Protein AF-A0ABD0YMS0-F1 (afdb_monomer_lite)

Structure (mmCIF, N/CA/C/O backbone):
data_AF-A0ABD0YMS0-F1
#
_entry.id   AF-A0ABD0YMS0-F1
#
loop_
_atom_site.group_PDB
_atom_site.id
_atom_site.type_symbol
_atom_site.label_atom_id
_atom_site.label_alt_id
_atom_site.label_comp_id
_atom_site.label_asym_id
_atom_site.label_entity_id
_atom_site.label_seq_id
_atom_site.pdbx_PDB_ins_code
_atom_site.Cartn_x
_atom_site.Cartn_y
_atom_site.Cartn_z
_atom_site.occupancy
_atom_site.B_iso_or_equiv
_atom_site.auth_seq_id
_atom_site.auth_comp_id
_atom_site.auth_asym_id
_atom_site.auth_atom_id
_atom_site.pdbx_PDB_model_num
ATOM 1 N N . MET A 1 1 ? -23.973 17.873 31.348 1.00 56.19 1 MET A N 1
ATOM 2 C CA . MET A 1 1 ? -22.604 18.000 30.785 1.00 56.19 1 MET A CA 1
ATOM 3 C C . MET A 1 1 ? -22.240 16.958 29.709 1.00 56.19 1 MET A C 1
ATOM 5 O O . MET A 1 1 ? -21.391 17.270 28.890 1.00 56.19 1 MET A O 1
ATOM 9 N N . ALA A 1 2 ? -22.900 15.793 29.600 1.00 56.22 2 ALA A N 1
ATOM 10 C CA . ALA A 1 2 ? -22.535 14.734 28.635 1.00 56.22 2 ALA A CA 1
ATOM 11 C C . ALA A 1 2 ? -22.737 15.057 27.129 1.00 56.22 2 ALA A C 1
ATOM 13 O O . ALA A 1 2 ? -21.985 14.575 26.287 1.00 56.22 2 ALA A O 1
ATOM 14 N N . ARG A 1 3 ? -23.713 15.905 26.759 1.00 54.16 3 ARG A N 1
ATOM 15 C CA . ARG A 1 3 ? -24.022 16.210 25.342 1.00 54.16 3 ARG A CA 1
ATOM 16 C C . ARG A 1 3 ? -22.933 17.006 24.613 1.00 54.16 3 ARG A C 1
ATOM 18 O O . ARG A 1 3 ? -22.787 16.844 23.410 1.00 54.16 3 ARG A O 1
ATOM 25 N N . ARG A 1 4 ? -22.151 17.843 25.309 1.00 51.31 4 ARG A N 1
ATOM 26 C CA . ARG A 1 4 ? -21.050 18.589 24.670 1.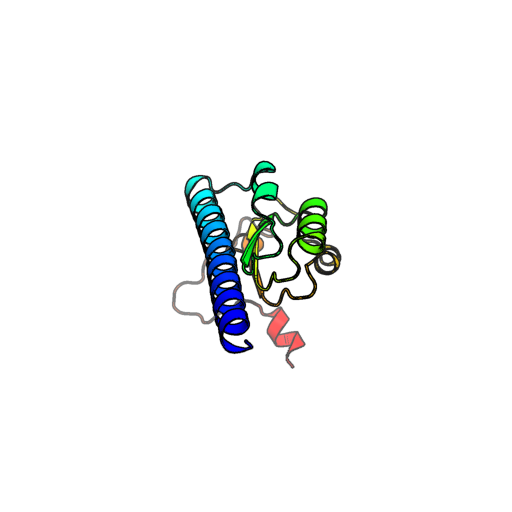00 51.31 4 ARG A CA 1
ATOM 27 C C . ARG A 1 4 ? -19.923 17.646 24.233 1.00 51.31 4 ARG A C 1
ATOM 29 O O . ARG A 1 4 ? -19.470 17.770 23.102 1.00 51.31 4 ARG A O 1
ATOM 36 N N . ASN A 1 5 ? -19.547 16.663 25.056 1.00 54.75 5 ASN A N 1
ATOM 37 C CA . ASN A 1 5 ? -18.462 15.726 24.733 1.00 54.75 5 ASN A CA 1
ATOM 38 C C . ASN A 1 5 ? -18.767 14.865 23.495 1.00 54.75 5 ASN A C 1
ATOM 40 O O . ASN A 1 5 ? -17.918 14.773 22.614 1.00 54.75 5 ASN A O 1
ATOM 44 N N . MET A 1 6 ? -19.999 14.361 23.348 1.00 56.81 6 MET A N 1
ATOM 45 C CA . MET A 1 6 ? -20.395 13.585 22.159 1.00 56.81 6 MET A CA 1
ATOM 46 C C . MET A 1 6 ? -20.349 14.387 20.846 1.00 56.81 6 MET A C 1
ATOM 48 O O . MET A 1 6 ? -20.036 13.833 19.794 1.00 56.81 6 MET A O 1
ATOM 52 N N . PHE A 1 7 ? -20.645 15.691 20.870 1.00 52.56 7 PHE A N 1
ATOM 53 C CA . PHE A 1 7 ? -20.559 16.531 19.667 1.00 52.56 7 PHE A CA 1
ATOM 54 C C . PHE A 1 7 ? -19.108 16.830 19.264 1.00 52.56 7 PHE A C 1
ATOM 56 O O . PHE A 1 7 ? -18.798 16.876 18.071 1.00 52.56 7 PHE A O 1
ATOM 63 N N . TYR A 1 8 ? -18.211 17.018 20.237 1.00 55.06 8 TYR A N 1
ATOM 64 C CA . TYR A 1 8 ? -16.787 17.240 19.969 1.00 55.06 8 TYR A CA 1
ATOM 65 C C . TYR A 1 8 ? -16.086 15.978 19.466 1.00 55.06 8 TYR A C 1
ATOM 67 O O . TYR A 1 8 ? -15.273 16.070 18.544 1.00 55.06 8 TYR A O 1
ATOM 75 N N . GLU A 1 9 ? -16.419 14.814 20.022 1.00 53.97 9 GLU A N 1
ATOM 76 C CA . GLU A 1 9 ? -15.897 13.529 19.551 1.00 53.97 9 GLU A CA 1
ATOM 77 C C . GLU A 1 9 ? -16.353 13.240 18.121 1.00 53.97 9 GLU A C 1
ATOM 79 O O . GLU A 1 9 ? -15.504 13.004 17.263 1.00 53.97 9 GLU A O 1
ATOM 84 N N . ASN A 1 10 ? -17.644 13.413 17.815 1.00 56.75 10 ASN A N 1
ATOM 85 C CA . ASN A 1 10 ? -18.164 13.238 16.455 1.00 56.75 10 ASN A CA 1
ATOM 86 C C . ASN A 1 10 ? -17.524 14.196 15.435 1.00 56.75 10 ASN A C 1
ATOM 88 O O . ASN A 1 10 ? -17.170 13.781 14.330 1.00 56.75 10 ASN A O 1
ATOM 92 N N . LYS A 1 11 ? -17.324 15.477 15.788 1.00 58.34 11 LYS A N 1
ATOM 93 C CA . LYS A 1 11 ? -16.636 16.431 14.897 1.00 58.34 11 LYS A CA 1
ATOM 94 C C . LYS A 1 11 ? -15.170 16.058 14.668 1.00 58.34 11 LYS A C 1
ATOM 96 O O . LYS A 1 11 ? -14.715 16.150 13.531 1.00 58.34 11 LYS A O 1
ATOM 101 N N . LYS A 1 12 ? -14.446 15.626 15.709 1.00 59.53 12 LYS A N 1
ATOM 102 C CA . LYS A 1 12 ? -13.051 15.161 15.588 1.00 59.53 12 LYS A CA 1
ATOM 103 C C . LYS A 1 12 ? -12.943 13.891 14.747 1.00 59.53 12 LYS A C 1
ATOM 105 O O . LYS A 1 12 ? -12.009 13.760 13.963 1.00 59.53 12 LYS A O 1
ATOM 110 N N . GLN A 1 13 ? -13.886 12.964 14.887 1.00 60.38 13 GLN A N 1
ATOM 111 C CA . GLN A 1 13 ? -13.898 11.727 14.110 1.00 60.38 13 GLN A CA 1
ATOM 112 C C . GLN A 1 13 ? -14.082 12.036 12.620 1.00 60.38 13 GLN A C 1
ATOM 114 O O . GLN A 1 13 ? -13.233 11.652 11.814 1.00 60.38 13 GLN A O 1
ATOM 119 N N . LYS A 1 14 ? -15.085 12.862 12.292 1.00 63.06 14 LYS A N 1
ATOM 120 C CA . LYS A 1 14 ? -15.405 13.265 10.917 1.00 63.06 14 LYS A CA 1
ATOM 121 C C . LYS A 1 14 ? -14.263 14.025 10.229 1.00 63.06 14 LYS A C 1
ATOM 123 O O . LYS A 1 14 ? -13.955 13.742 9.078 1.00 63.06 14 LYS A O 1
ATOM 128 N N . THR A 1 15 ? -13.577 14.944 10.917 1.00 64.69 15 THR A N 1
ATOM 129 C CA . THR A 1 15 ? -12.415 15.641 10.326 1.00 64.69 15 THR A CA 1
ATOM 130 C C . THR A 1 15 ? -11.218 14.718 10.103 1.00 64.69 15 THR A C 1
ATOM 132 O O . THR A 1 15 ? -10.490 14.892 9.126 1.00 64.69 15 THR A O 1
ATOM 135 N N . THR A 1 16 ? -11.011 13.714 10.961 1.00 61.78 16 THR A N 1
ATOM 136 C CA . THR A 1 16 ? -9.909 12.757 10.767 1.00 61.78 16 THR A CA 1
ATOM 137 C C . THR A 1 16 ? -10.144 11.759 9.638 1.00 61.78 16 THR A C 1
ATOM 139 O O . THR A 1 16 ? -9.167 11.260 9.083 1.00 61.78 16 THR A O 1
ATOM 142 N N . GLU A 1 17 ? -11.399 11.467 9.299 1.00 71.69 17 GLU A N 1
ATOM 143 C CA . GLU A 1 17 ? -11.744 10.634 8.140 1.00 71.69 17 GLU A CA 1
ATOM 144 C C . GLU A 1 17 ? -11.461 11.372 6.831 1.00 71.69 17 GLU A C 1
ATOM 146 O O . GLU A 1 17 ? -10.752 10.837 5.980 1.00 71.69 17 GLU A O 1
ATOM 151 N N . ILE A 1 18 ? -11.876 12.640 6.742 1.00 78.94 18 ILE A N 1
ATOM 152 C CA . ILE A 1 18 ? -11.621 13.506 5.580 1.00 78.94 18 ILE A CA 1
ATOM 153 C C . ILE A 1 18 ? -10.117 13.624 5.295 1.00 78.94 18 ILE A C 1
ATOM 155 O O . ILE A 1 18 ? -9.692 13.565 4.146 1.00 78.94 18 ILE A O 1
ATOM 159 N N . ALA A 1 19 ? -9.283 13.756 6.332 1.00 81.12 19 ALA A N 1
ATOM 160 C CA . ALA A 1 19 ? -7.835 13.854 6.153 1.00 81.12 19 ALA A CA 1
ATOM 161 C C . ALA A 1 19 ? -7.228 12.602 5.491 1.00 81.12 19 ALA A C 1
ATOM 163 O O . ALA A 1 19 ? -6.316 12.730 4.678 1.00 81.12 19 ALA A O 1
ATOM 164 N N . GLY A 1 20 ? -7.730 11.406 5.822 1.00 84.62 20 GLY A N 1
ATOM 165 C CA . GLY A 1 20 ? -7.303 10.163 5.178 1.00 84.62 20 GLY A CA 1
ATOM 166 C C . GLY A 1 20 ? -7.675 10.150 3.698 1.00 84.62 20 GLY A C 1
ATOM 167 O O . GLY A 1 20 ? -6.802 9.978 2.856 1.00 84.62 20 GLY A O 1
ATOM 168 N N . GLU A 1 21 ? -8.938 10.435 3.385 1.00 86.06 21 GLU A N 1
ATOM 169 C CA . GLU A 1 21 ? -9.463 10.447 2.011 1.00 86.06 21 GLU A CA 1
ATOM 170 C C . GLU A 1 21 ? -8.747 11.463 1.110 1.00 86.06 21 GLU A C 1
ATOM 172 O O . GLU A 1 21 ? -8.416 11.163 -0.037 1.00 86.06 21 GLU A O 1
ATOM 177 N N . VAL A 1 22 ? -8.432 12.652 1.634 1.00 88.88 22 VAL A N 1
ATOM 178 C CA . VAL A 1 22 ? -7.667 13.667 0.892 1.00 88.88 22 VAL A CA 1
ATOM 179 C C . VAL A 1 22 ? -6.259 13.167 0.569 1.00 88.88 22 VAL A C 1
ATOM 181 O O . VAL A 1 22 ? -5.790 13.341 -0.555 1.00 88.88 22 VAL A O 1
ATOM 184 N N . ILE A 1 23 ? -5.580 12.527 1.526 1.00 89.88 23 ILE A N 1
ATOM 185 C CA . ILE A 1 23 ? -4.238 11.969 1.308 1.00 89.88 23 ILE A CA 1
ATOM 186 C C . ILE A 1 23 ? -4.279 10.857 0.252 1.00 89.88 23 ILE A C 1
ATOM 188 O O . ILE A 1 23 ? -3.417 10.812 -0.625 1.00 89.88 23 ILE A O 1
ATOM 192 N N . GLU A 1 24 ? -5.289 9.993 0.308 1.00 90.44 24 GLU A N 1
ATOM 193 C CA . GLU A 1 24 ? -5.510 8.919 -0.666 1.00 90.44 24 GLU A CA 1
ATOM 194 C C . GLU A 1 24 ? -5.697 9.470 -2.082 1.00 90.44 24 GLU A C 1
ATOM 196 O O . GLU A 1 24 ? -4.979 9.069 -3.003 1.00 90.44 24 GLU A O 1
ATOM 201 N N . ALA A 1 25 ? -6.577 10.460 -2.240 1.00 87.69 25 ALA A N 1
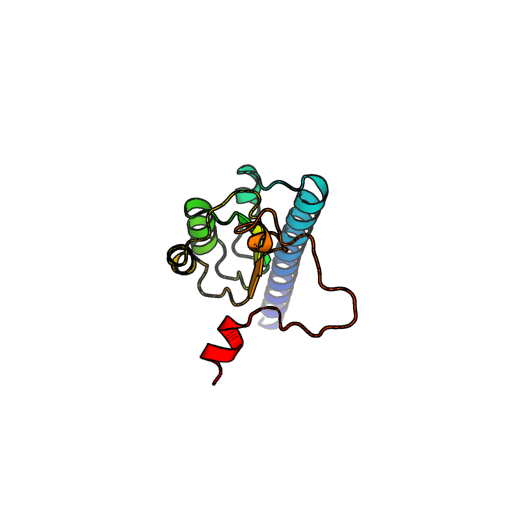ATOM 202 C CA . ALA A 1 25 ? -6.818 11.118 -3.520 1.00 87.69 25 ALA A CA 1
ATOM 203 C C . ALA A 1 25 ? -5.563 11.828 -4.061 1.00 87.69 25 ALA A C 1
ATOM 205 O O . ALA A 1 25 ? -5.292 11.786 -5.264 1.00 87.69 25 ALA A O 1
ATOM 206 N N . LEU A 1 26 ? -4.770 12.459 -3.187 1.00 88.94 26 LEU A N 1
ATOM 207 C CA . LEU A 1 26 ? -3.511 13.102 -3.573 1.00 88.94 26 LEU A CA 1
ATOM 208 C C . LEU A 1 26 ? -2.477 12.085 -4.067 1.00 88.94 26 LEU A C 1
ATOM 210 O O . LEU A 1 26 ? -1.866 12.321 -5.110 1.00 88.94 26 LEU A O 1
ATOM 214 N N . MET A 1 27 ? -2.305 10.957 -3.368 1.00 88.31 27 MET A N 1
ATOM 215 C CA . MET A 1 27 ? -1.413 9.878 -3.814 1.00 88.31 27 MET A CA 1
ATOM 216 C C . MET A 1 27 ? -1.847 9.321 -5.171 1.00 88.31 27 MET A C 1
ATOM 218 O O . MET A 1 27 ? -1.022 9.190 -6.075 1.00 88.31 27 MET A O 1
ATOM 222 N N . GLN A 1 28 ? -3.141 9.034 -5.330 1.00 86.69 28 GLN A N 1
ATOM 223 C CA . GLN A 1 28 ? -3.681 8.484 -6.570 1.00 86.69 28 GLN A CA 1
ATOM 224 C C . GLN A 1 28 ? -3.480 9.448 -7.742 1.00 86.69 28 GLN A C 1
ATOM 226 O O . GLN A 1 28 ? -2.982 9.051 -8.795 1.00 86.69 28 GLN A O 1
ATOM 231 N N . ARG A 1 29 ? -3.785 10.736 -7.549 1.00 86.06 29 ARG A N 1
ATOM 232 C CA . ARG A 1 29 ? -3.586 11.760 -8.580 1.00 86.06 29 ARG A CA 1
ATOM 233 C C . ARG A 1 29 ? -2.109 11.970 -8.915 1.00 86.06 29 ARG A C 1
ATOM 235 O O . ARG A 1 29 ? -1.775 12.172 -10.081 1.00 86.06 29 ARG A O 1
ATOM 242 N N . ALA A 1 30 ? -1.226 11.934 -7.915 1.00 84.75 30 ALA A N 1
ATOM 243 C CA . ALA A 1 30 ? 0.213 12.029 -8.137 1.00 84.75 30 ALA A CA 1
ATOM 244 C C . ALA A 1 30 ? 0.706 10.865 -9.008 1.00 84.75 30 ALA A C 1
ATOM 246 O O . ALA A 1 30 ? 1.416 11.102 -9.984 1.00 84.75 30 ALA A O 1
ATOM 247 N N . TYR A 1 31 ? 0.252 9.643 -8.723 1.00 84.00 31 TYR A N 1
ATOM 248 C CA . TYR A 1 31 ? 0.593 8.459 -9.511 1.00 84.00 31 TYR A CA 1
ATOM 249 C C . TYR A 1 31 ? 0.034 8.477 -10.918 1.00 84.00 31 TYR A C 1
ATOM 251 O O . TYR A 1 31 ? 0.778 8.215 -11.852 1.00 84.00 31 TYR A O 1
ATOM 259 N N . GLN A 1 32 ? -1.221 8.871 -11.107 1.00 83.88 32 GLN A N 1
ATOM 260 C CA . GLN A 1 32 ? -1.791 9.008 -12.449 1.00 83.88 32 GLN A CA 1
ATOM 261 C C . GLN A 1 32 ? -1.011 10.005 -13.317 1.00 83.88 32 GLN A C 1
ATOM 263 O O . GLN A 1 32 ? -0.955 9.851 -14.533 1.00 83.88 32 GLN A O 1
ATOM 268 N N . LYS A 1 33 ? -0.390 11.024 -12.705 1.00 82.12 33 LYS A N 1
ATOM 269 C CA . LYS A 1 33 ? 0.403 12.024 -13.426 1.00 82.12 33 LYS A CA 1
ATOM 270 C C . LYS A 1 33 ? 1.829 11.560 -13.729 1.00 82.12 33 LYS A C 1
ATOM 272 O O . LYS A 1 33 ? 2.335 11.858 -14.805 1.00 82.12 33 LYS A O 1
ATOM 277 N N . THR A 1 34 ? 2.506 10.916 -12.777 1.00 82.00 34 THR A N 1
ATOM 278 C CA . THR A 1 34 ? 3.930 10.555 -12.921 1.00 82.00 34 THR A CA 1
ATOM 279 C C . THR A 1 34 ? 4.139 9.121 -13.392 1.00 82.00 34 THR A C 1
ATOM 281 O O . THR A 1 34 ? 5.183 8.811 -13.958 1.00 82.00 34 THR A O 1
ATOM 284 N N . GLY A 1 35 ? 3.190 8.228 -13.112 1.00 78.56 35 GLY A N 1
ATOM 285 C CA . GLY A 1 35 ? 3.302 6.781 -13.291 1.00 78.56 35 GLY A CA 1
ATOM 286 C C . GLY A 1 35 ? 4.455 6.153 -12.505 1.00 78.56 35 GLY A C 1
ATOM 287 O O . GLY A 1 35 ? 4.882 5.049 -12.835 1.00 78.56 35 GLY A O 1
ATOM 288 N N . VAL A 1 36 ? 5.038 6.868 -11.540 1.00 81.31 36 VAL A N 1
ATOM 289 C CA . VAL A 1 36 ? 6.247 6.454 -10.818 1.00 81.31 36 VAL A CA 1
ATOM 290 C C . VAL A 1 36 ? 6.076 6.784 -9.345 1.00 81.31 36 VAL A C 1
ATOM 292 O O . VAL A 1 36 ? 5.798 7.930 -8.980 1.00 81.31 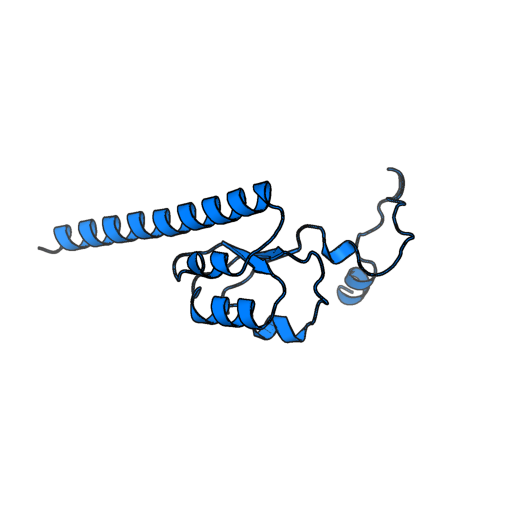36 VAL A O 1
ATOM 295 N N . TRP A 1 37 ? 6.265 5.770 -8.504 1.00 86.12 37 TRP A N 1
ATOM 296 C CA . TRP A 1 37 ? 6.323 5.937 -7.060 1.00 86.12 37 TRP A CA 1
ATOM 297 C C . TRP A 1 37 ? 7.682 6.515 -6.652 1.00 86.12 37 TRP A C 1
ATOM 299 O O . TRP A 1 37 ? 8.716 6.112 -7.183 1.00 86.12 37 TRP A O 1
ATOM 309 N N . THR A 1 38 ? 7.701 7.444 -5.693 1.00 86.81 38 THR A N 1
ATOM 310 C CA . THR A 1 38 ? 8.947 8.077 -5.227 1.00 86.81 38 THR A CA 1
ATOM 311 C C . THR A 1 38 ? 9.083 8.001 -3.705 1.00 86.81 38 THR A C 1
ATOM 313 O O . THR A 1 38 ? 8.068 8.056 -3.009 1.00 86.81 38 THR A O 1
ATOM 316 N N . PRO A 1 39 ? 10.313 7.968 -3.151 1.00 88.62 39 PRO A N 1
ATOM 317 C CA . PRO A 1 39 ? 10.531 7.920 -1.701 1.00 88.62 39 PRO A CA 1
ATOM 318 C C . PRO A 1 39 ? 9.860 9.054 -0.914 1.00 88.62 39 PRO A C 1
ATOM 320 O O . PRO A 1 39 ? 9.496 8.872 0.247 1.00 88.62 39 PRO A O 1
ATOM 323 N N . TYR A 1 40 ? 9.634 10.214 -1.539 1.00 88.56 40 TYR A N 1
ATOM 324 C CA . TYR A 1 40 ? 8.933 11.340 -0.914 1.00 88.56 40 TYR A CA 1
ATOM 325 C C . TYR A 1 40 ? 7.496 10.997 -0.510 1.00 88.56 40 TYR A C 1
ATOM 327 O O . TYR A 1 40 ? 6.954 11.597 0.416 1.00 88.56 40 TYR A O 1
ATOM 335 N N . TRP A 1 41 ? 6.882 9.996 -1.145 1.00 90.75 41 TRP A N 1
ATOM 336 C CA . TRP A 1 41 ? 5.503 9.598 -0.868 1.00 90.75 41 TRP A CA 1
ATOM 337 C C . TRP A 1 41 ? 5.338 8.884 0.471 1.00 90.75 41 TRP A C 1
ATOM 339 O O . TRP A 1 41 ? 4.217 8.743 0.957 1.00 90.75 41 TRP A O 1
ATOM 349 N N . LEU A 1 42 ? 6.439 8.524 1.139 1.00 91.50 42 LEU A N 1
ATOM 350 C CA . LEU A 1 42 ? 6.413 8.053 2.524 1.00 91.50 42 LEU A CA 1
ATOM 351 C C . LEU A 1 42 ? 5.749 9.056 3.486 1.00 91.50 42 LEU A C 1
ATOM 353 O O . LEU A 1 42 ? 5.279 8.644 4.550 1.00 91.50 42 LEU A O 1
ATOM 357 N N . VAL A 1 43 ? 5.686 10.347 3.128 1.00 90.44 43 VAL A N 1
ATOM 358 C CA . VAL A 1 43 ? 4.962 11.382 3.892 1.00 90.44 43 VAL A CA 1
ATOM 359 C C . VAL A 1 43 ? 3.454 11.119 3.954 1.00 90.44 43 VAL A C 1
ATOM 361 O O . VAL A 1 43 ? 2.813 11.434 4.955 1.00 90.44 43 VAL A O 1
ATOM 364 N N . PHE A 1 44 ? 2.893 10.487 2.922 1.00 90.38 44 PHE A N 1
ATOM 365 C CA . PHE A 1 44 ? 1.469 10.172 2.837 1.00 90.38 44 PHE A CA 1
ATOM 366 C C . PHE A 1 44 ? 1.088 8.932 3.655 1.00 90.38 44 PHE A C 1
ATOM 368 O O . PHE A 1 44 ? -0.087 8.717 3.947 1.00 90.38 44 PHE A O 1
ATOM 375 N N . LEU A 1 45 ? 2.068 8.136 4.098 1.00 92.44 45 LEU A N 1
ATOM 376 C CA . LEU A 1 45 ? 1.832 6.966 4.942 1.00 92.44 45 LEU A CA 1
ATOM 377 C C . LEU A 1 45 ? 1.509 7.386 6.375 1.00 92.44 45 LEU A C 1
ATOM 379 O O . LEU A 1 45 ? 2.370 7.422 7.260 1.00 92.44 45 LEU A O 1
ATOM 383 N N . THR A 1 46 ? 0.235 7.691 6.603 1.00 91.25 46 THR A N 1
ATOM 384 C CA . THR A 1 46 ? -0.291 8.077 7.912 1.00 91.25 46 THR A CA 1
ATOM 385 C C . THR A 1 46 ? -1.202 6.989 8.493 1.00 91.25 46 THR A C 1
ATOM 387 O O . THR A 1 46 ? -1.742 6.160 7.755 1.00 91.25 46 THR A O 1
ATOM 390 N N . PRO A 1 47 ? -1.439 6.979 9.819 1.00 90.88 47 PRO A N 1
ATOM 391 C 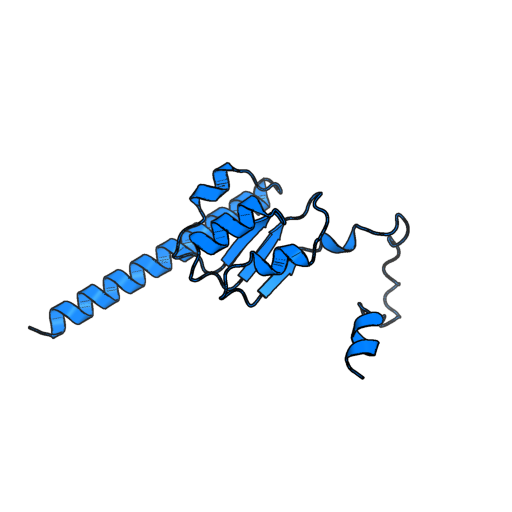CA . PRO A 1 47 ? -2.329 6.004 10.452 1.00 90.88 47 PRO A CA 1
ATOM 392 C C . PRO A 1 47 ? -3.791 6.057 9.993 1.00 90.88 47 PRO A C 1
ATOM 394 O O . PRO A 1 47 ? -4.551 5.147 10.319 1.00 90.88 47 PRO A O 1
ATOM 397 N N . LYS A 1 48 ? -4.200 7.132 9.306 1.00 89.12 48 LYS A N 1
ATOM 398 C CA . LYS A 1 48 ? -5.585 7.376 8.879 1.00 89.12 48 LYS A CA 1
ATOM 399 C C . LYS A 1 48 ? -5.907 6.803 7.504 1.00 89.12 48 LYS A C 1
ATOM 401 O O . LYS A 1 48 ? -7.081 6.617 7.205 1.00 89.12 48 LYS A O 1
ATOM 406 N N . VAL A 1 49 ? -4.879 6.493 6.721 1.00 91.81 49 VAL A N 1
ATOM 407 C CA . VAL A 1 49 ? -5.020 5.935 5.380 1.00 91.81 49 VAL A CA 1
ATOM 408 C C . VAL A 1 49 ? -5.553 4.501 5.451 1.00 91.81 49 VAL A C 1
ATOM 410 O O . VAL A 1 49 ? -5.070 3.670 6.230 1.00 91.81 49 VAL A O 1
ATOM 413 N N . LYS A 1 50 ? -6.567 4.233 4.632 1.00 92.19 50 LYS A N 1
ATOM 414 C CA . LYS A 1 50 ? -7.241 2.951 4.412 1.00 92.19 50 LYS A CA 1
ATOM 415 C C . LYS A 1 50 ? -6.832 2.328 3.074 1.00 92.19 50 LYS A C 1
ATOM 417 O O . LYS A 1 50 ? -6.815 1.098 2.995 1.00 92.19 50 LYS A O 1
ATOM 422 N N . SER A 1 51 ? -6.456 3.137 2.083 1.00 91.94 51 SER A N 1
ATOM 423 C CA . SER A 1 51 ? -5.957 2.688 0.776 1.00 91.94 51 SER A CA 1
ATOM 424 C C . SER A 1 51 ? -4.640 3.372 0.401 1.00 91.94 51 SER A C 1
ATOM 426 O O . SER A 1 51 ? -4.523 4.581 0.536 1.00 91.94 51 SER A O 1
ATOM 428 N N . ALA A 1 52 ? -3.621 2.643 -0.053 1.00 92.00 52 ALA A N 1
ATOM 429 C CA . ALA A 1 52 ? -2.336 3.257 -0.403 1.00 92.00 52 ALA A CA 1
ATOM 430 C C . ALA A 1 52 ? -1.724 2.656 -1.663 1.00 92.00 52 ALA A C 1
ATOM 432 O O . ALA A 1 52 ? -1.776 1.444 -1.861 1.00 92.00 52 ALA A O 1
ATOM 433 N N . LEU A 1 53 ? -1.074 3.511 -2.457 1.00 90.88 53 LEU A N 1
ATOM 434 C CA . LEU A 1 53 ? -0.181 3.083 -3.527 1.00 90.88 53 LEU A CA 1
ATOM 435 C C . LEU A 1 53 ? 1.211 2.823 -2.952 1.00 90.88 53 LEU A C 1
ATOM 437 O O . LEU A 1 53 ? 1.870 3.751 -2.469 1.00 90.88 53 LEU A O 1
ATOM 441 N N . LEU A 1 54 ? 1.652 1.568 -2.994 1.00 91.06 54 LEU A N 1
ATOM 442 C CA . LEU A 1 54 ? 2.942 1.142 -2.456 1.00 91.06 54 LEU A CA 1
ATOM 443 C C . LEU A 1 54 ? 3.744 0.390 -3.523 1.00 91.06 54 LEU A C 1
ATOM 445 O O . LEU A 1 54 ? 3.179 -0.425 -4.249 1.00 91.06 54 LEU A O 1
ATOM 449 N N . PRO A 1 55 ? 5.064 0.601 -3.623 1.00 89.19 55 PRO A N 1
ATOM 450 C CA . PRO A 1 55 ? 5.924 -0.278 -4.390 1.00 89.19 55 PRO A CA 1
ATOM 451 C C . PRO A 1 55 ? 5.967 -1.656 -3.731 1.00 89.19 55 PRO A C 1
ATOM 453 O O . PRO A 1 55 ? 5.857 -1.767 -2.504 1.00 89.19 55 PRO A O 1
ATOM 456 N N . TRP A 1 56 ? 6.186 -2.703 -4.528 1.00 87.44 56 TRP A N 1
ATOM 457 C CA . TRP A 1 56 ? 6.467 -4.045 -4.005 1.00 87.44 56 TRP A CA 1
ATOM 458 C C . TRP A 1 56 ? 7.878 -4.136 -3.400 1.00 87.44 56 TRP A C 1
ATOM 460 O O . TRP A 1 56 ? 8.709 -4.932 -3.827 1.00 87.44 56 TRP A O 1
ATOM 470 N N . ASP A 1 57 ? 8.163 -3.295 -2.407 1.00 87.44 57 ASP A N 1
ATOM 471 C CA . ASP A 1 57 ? 9.467 -3.124 -1.771 1.00 87.44 57 ASP A CA 1
ATOM 472 C C . ASP A 1 57 ? 9.390 -3.386 -0.260 1.00 87.44 57 ASP A C 1
ATOM 474 O O . ASP A 1 57 ? 8.522 -2.868 0.445 1.00 87.44 57 ASP A O 1
ATOM 478 N N . LYS A 1 58 ? 10.310 -4.206 0.257 1.00 88.88 58 LYS A N 1
ATOM 479 C CA . LYS A 1 58 ? 10.266 -4.682 1.647 1.00 88.88 58 LYS A CA 1
ATOM 480 C C . LYS A 1 58 ? 10.408 -3.533 2.661 1.00 88.88 58 LYS A C 1
ATOM 482 O O . LYS A 1 58 ? 9.563 -3.456 3.556 1.00 88.88 58 LYS A O 1
ATOM 487 N N . PRO A 1 59 ? 11.412 -2.641 2.551 1.00 90.50 59 PRO A N 1
ATOM 488 C CA . PRO A 1 59 ? 11.497 -1.436 3.372 1.00 90.50 59 PRO A CA 1
ATOM 489 C C . PRO A 1 59 ? 10.208 -0.609 3.390 1.00 90.50 59 PRO A C 1
ATOM 491 O O . PRO A 1 59 ? 9.740 -0.232 4.469 1.00 90.50 59 PRO A O 1
ATOM 494 N N . VAL A 1 60 ? 9.600 -0.356 2.228 1.00 91.88 60 VAL A N 1
ATOM 495 C CA . VAL A 1 60 ? 8.378 0.461 2.156 1.00 91.88 60 VAL A CA 1
ATOM 496 C C . VAL A 1 60 ? 7.183 -0.244 2.804 1.00 91.88 60 VAL A C 1
ATOM 498 O O . VAL A 1 60 ? 6.470 0.376 3.600 1.00 91.88 60 VAL A O 1
ATOM 501 N N . LEU A 1 61 ? 6.995 -1.541 2.547 1.00 92.31 61 LEU A N 1
ATOM 502 C CA . LEU A 1 61 ? 5.933 -2.332 3.178 1.00 92.31 61 LEU A CA 1
ATOM 503 C C . LEU A 1 61 ? 6.090 -2.385 4.705 1.00 92.31 61 LEU A C 1
ATOM 505 O O . LEU A 1 61 ? 5.117 -2.168 5.428 1.00 92.31 61 LEU A O 1
ATOM 509 N N . ALA A 1 62 ? 7.314 -2.552 5.210 1.00 92.81 62 ALA A N 1
ATOM 510 C CA . ALA A 1 62 ? 7.588 -2.531 6.647 1.00 92.81 62 ALA A CA 1
ATOM 511 C C . ALA A 1 62 ? 7.242 -1.169 7.287 1.00 92.81 62 ALA A C 1
ATOM 513 O O . ALA A 1 62 ? 6.664 -1.113 8.381 1.00 92.81 62 ALA A O 1
ATOM 514 N N . ILE A 1 63 ? 7.530 -0.055 6.601 1.00 93.81 63 ILE A N 1
ATOM 515 C CA . ILE A 1 63 ? 7.126 1.287 7.053 1.00 93.81 63 ILE A CA 1
ATOM 516 C C . ILE A 1 63 ? 5.598 1.408 7.076 1.00 93.81 63 ILE A C 1
ATOM 518 O O . ILE A 1 63 ? 5.039 1.877 8.076 1.00 93.81 63 ILE A O 1
ATOM 522 N N . ALA A 1 64 ? 4.920 0.969 6.014 1.00 93.88 64 ALA A N 1
ATOM 523 C CA . ALA A 1 64 ? 3.462 0.985 5.937 1.00 93.88 64 ALA A CA 1
ATOM 524 C C . ALA A 1 64 ? 2.839 0.151 7.066 1.00 93.88 64 ALA A C 1
ATOM 526 O O . ALA A 1 64 ? 1.927 0.620 7.745 1.00 93.88 64 ALA A O 1
ATOM 527 N N . ARG A 1 65 ? 3.383 -1.034 7.358 1.00 94.31 65 ARG A N 1
ATOM 528 C CA . ARG A 1 65 ? 2.947 -1.883 8.476 1.00 94.31 65 ARG A CA 1
ATOM 529 C C . ARG A 1 65 ? 3.073 -1.190 9.826 1.00 94.31 65 ARG A C 1
ATOM 531 O O . ARG A 1 65 ? 2.175 -1.310 10.661 1.00 94.31 65 ARG A O 1
ATOM 538 N N . LYS A 1 66 ? 4.155 -0.436 10.041 1.00 93.62 66 LYS A N 1
ATOM 539 C CA . LYS A 1 66 ? 4.386 0.306 11.289 1.00 93.62 66 LYS A CA 1
ATOM 540 C C . LYS A 1 66 ? 3.443 1.506 11.444 1.00 93.62 66 LYS A C 1
ATOM 542 O O . LYS A 1 66 ? 2.955 1.753 12.549 1.00 93.62 66 LYS A O 1
ATOM 547 N N . LYS A 1 67 ? 3.204 2.264 10.368 1.00 93.31 67 LYS A N 1
ATOM 548 C CA . LYS A 1 67 ? 2.456 3.536 10.413 1.00 93.31 67 LYS A CA 1
ATOM 549 C C . LYS A 1 67 ? 0.956 3.374 10.146 1.00 93.31 67 LYS A C 1
ATOM 551 O O . LYS A 1 67 ? 0.141 3.937 10.874 1.00 93.31 67 LYS A O 1
ATOM 556 N N . CYS A 1 68 ? 0.577 2.601 9.136 1.00 93.31 68 CYS A N 1
ATOM 557 C CA . CYS A 1 68 ? -0.771 2.554 8.568 1.00 93.31 68 CYS A CA 1
ATOM 558 C C . CYS A 1 68 ? -1.600 1.401 9.158 1.00 93.31 68 CYS A C 1
ATOM 560 O O . CYS A 1 68 ? -1.962 0.443 8.480 1.00 93.31 68 CYS A O 1
ATOM 562 N N . LYS A 1 69 ? -1.942 1.497 10.449 1.00 89.62 69 LYS A N 1
ATOM 563 C CA . LYS A 1 69 ? -2.702 0.451 11.172 1.00 89.62 69 LYS A CA 1
ATOM 564 C C . LYS A 1 69 ? -4.135 0.233 10.663 1.00 89.62 69 LYS A C 1
ATOM 566 O O . LYS A 1 69 ? -4.767 -0.754 11.038 1.00 89.62 69 LYS A O 1
ATOM 571 N N . LEU A 1 70 ? -4.670 1.172 9.883 1.00 90.62 70 LEU A N 1
ATOM 572 C CA . LEU A 1 70 ? -6.014 1.115 9.304 1.00 90.62 70 LEU A CA 1
ATOM 573 C C . LEU A 1 70 ? -6.016 0.735 7.822 1.00 90.62 70 LEU A C 1
ATOM 575 O O . LEU A 1 70 ? -7.099 0.674 7.243 1.00 90.62 70 LEU A O 1
ATOM 579 N N . LEU A 1 71 ? -4.848 0.449 7.238 1.00 93.06 71 LEU A N 1
ATOM 580 C CA . LEU A 1 71 ? -4.735 0.099 5.830 1.00 93.06 71 LEU A CA 1
ATOM 581 C C . LEU A 1 71 ? -5.473 -1.211 5.543 1.00 93.06 71 LEU A C 1
ATOM 583 O O . LEU A 1 71 ? -5.252 -2.214 6.224 1.00 93.06 71 LEU A O 1
ATOM 587 N N . ARG A 1 72 ? -6.365 -1.178 4.554 1.00 92.38 72 ARG A N 1
ATOM 588 C CA . ARG A 1 72 ? -7.208 -2.299 4.109 1.00 92.38 72 ARG A CA 1
ATOM 589 C C . ARG A 1 72 ? -6.919 -2.694 2.670 1.00 92.38 72 ARG A C 1
ATOM 591 O O . ARG A 1 72 ? -7.060 -3.869 2.339 1.00 92.38 72 ARG A O 1
ATOM 598 N N . GLN A 1 73 ? -6.516 -1.729 1.853 1.00 92.25 73 GLN A N 1
ATOM 599 C CA . GLN A 1 73 ? -6.208 -1.917 0.447 1.00 92.25 73 GLN A CA 1
ATOM 600 C C . GLN A 1 73 ? -4.812 -1.380 0.148 1.00 92.25 73 GLN A C 1
ATOM 602 O O . GLN A 1 73 ? -4.433 -0.299 0.604 1.00 92.25 73 GLN A O 1
ATOM 607 N N . VAL A 1 74 ? -4.048 -2.154 -0.609 1.00 91.06 74 VAL A N 1
ATOM 608 C CA . VAL A 1 74 ? -2.768 -1.734 -1.169 1.00 91.06 74 VAL A CA 1
ATOM 609 C C . VAL A 1 74 ? -2.855 -1.906 -2.672 1.00 91.06 74 VAL A C 1
ATOM 611 O O . VAL A 1 74 ? -3.086 -3.016 -3.143 1.00 91.06 74 VAL A O 1
ATOM 614 N N . LEU A 1 75 ? -2.665 -0.810 -3.397 1.00 89.12 75 LEU A N 1
ATOM 615 C CA . LEU A 1 75 ? -2.432 -0.841 -4.831 1.00 89.12 75 LEU A CA 1
ATOM 616 C C . LEU A 1 75 ? -0.923 -0.933 -5.037 1.00 89.12 75 LEU A C 1
ATOM 618 O O . LEU A 1 75 ? -0.161 -0.044 -4.642 1.00 89.12 75 LEU A O 1
ATOM 622 N N . VAL A 1 76 ? -0.486 -2.057 -5.575 1.00 87.12 76 VAL A N 1
ATOM 623 C CA . VAL A 1 76 ? 0.914 -2.378 -5.774 1.00 87.12 76 VAL A CA 1
ATOM 624 C C . VAL A 1 76 ? 1.382 -1.739 -7.070 1.00 87.12 76 VAL A C 1
ATOM 626 O O . VAL A 1 76 ? 0.902 -2.067 -8.148 1.00 87.12 76 VAL A O 1
ATOM 629 N N . THR A 1 77 ? 2.364 -0.853 -6.945 1.00 84.50 77 THR A N 1
ATOM 630 C CA . THR A 1 77 ? 3.121 -0.309 -8.076 1.00 84.50 77 THR A CA 1
ATOM 631 C C . THR A 1 77 ? 4.357 -1.191 -8.284 1.00 84.50 77 THR A C 1
ATOM 633 O O . THR A 1 77 ? 5.076 -1.509 -7.331 1.00 84.50 77 THR A O 1
ATOM 636 N N . SER A 1 78 ? 4.598 -1.661 -9.498 1.00 66.69 78 SER A N 1
ATOM 637 C CA . SER A 1 78 ? 5.512 -2.778 -9.769 1.00 66.69 78 SER A CA 1
ATOM 638 C C . SER A 1 78 ? 6.293 -2.642 -11.072 1.00 66.69 78 SER A C 1
ATOM 640 O O . SER A 1 78 ? 6.644 -3.656 -11.669 1.00 66.69 78 SER A O 1
ATOM 642 N N . LYS A 1 79 ? 6.669 -1.416 -11.461 1.00 60.62 79 LYS A N 1
ATOM 643 C CA . LYS A 1 79 ? 7.378 -1.199 -12.730 1.00 60.62 79 LYS A CA 1
ATOM 644 C C . LYS A 1 79 ? 8.608 -2.089 -12.952 1.00 60.62 79 LYS A C 1
ATOM 646 O O . LYS A 1 79 ? 8.854 -2.418 -14.097 1.00 60.62 79 LYS A O 1
ATOM 651 N N . ASP A 1 80 ? 9.300 -2.575 -11.908 1.00 56.16 80 ASP A N 1
ATOM 652 C CA . ASP A 1 80 ? 10.471 -3.460 -12.085 1.00 56.16 80 ASP A CA 1
ATOM 653 C C . ASP A 1 80 ? 10.708 -4.521 -10.988 1.00 56.16 80 ASP A C 1
ATOM 655 O O . ASP A 1 80 ? 11.746 -5.201 -10.958 1.00 56.16 80 ASP A O 1
ATOM 659 N N . VAL A 1 81 ? 9.780 -4.724 -10.051 1.00 62.22 81 VAL A N 1
ATOM 660 C CA . VAL A 1 81 ? 10.106 -5.465 -8.818 1.00 62.22 81 VAL A CA 1
ATOM 661 C C . VAL A 1 81 ? 9.829 -6.965 -8.939 1.00 62.22 81 VAL A C 1
ATOM 663 O O . VAL A 1 81 ? 8.824 -7.397 -9.495 1.00 62.22 81 VAL A O 1
ATOM 666 N N . LYS A 1 82 ? 10.749 -7.814 -8.449 1.00 68.38 82 LYS A N 1
ATOM 667 C CA . LYS A 1 82 ? 10.5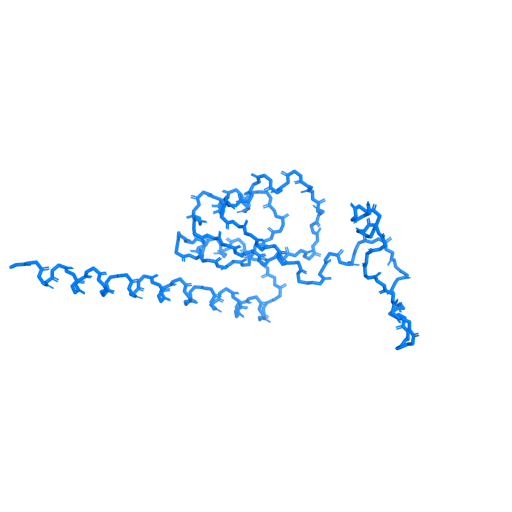10 -9.269 -8.372 1.00 68.38 82 LYS A CA 1
ATOM 668 C C . LYS A 1 82 ? 9.523 -9.557 -7.250 1.00 68.38 82 LYS A C 1
ATOM 670 O O . LYS A 1 82 ? 9.843 -9.323 -6.086 1.00 68.38 82 LYS A O 1
ATOM 675 N N . PHE A 1 83 ? 8.362 -10.100 -7.605 1.00 76.19 83 PHE A N 1
ATOM 676 C CA . PHE A 1 83 ? 7.410 -10.584 -6.621 1.00 76.19 83 PHE A CA 1
ATOM 677 C C . PHE A 1 83 ? 8.059 -11.675 -5.758 1.00 76.19 83 PHE A C 1
ATOM 679 O O . PHE A 1 83 ? 8.676 -12.613 -6.263 1.00 76.19 83 PHE A O 1
ATOM 686 N N . LYS A 1 84 ? 7.941 -11.531 -4.438 1.00 79.75 84 LYS A N 1
ATOM 687 C CA . LYS A 1 84 ? 8.431 -12.486 -3.440 1.00 79.75 84 LYS A CA 1
ATOM 688 C C . LYS A 1 84 ? 7.329 -12.708 -2.415 1.00 79.75 84 LYS A C 1
ATOM 690 O O . LYS A 1 84 ? 6.936 -11.768 -1.730 1.00 79.75 84 LYS A O 1
ATOM 695 N N . VAL A 1 85 ? 6.884 -13.956 -2.271 1.00 79.50 85 VAL A N 1
ATOM 696 C CA . VAL A 1 85 ? 5.817 -14.359 -1.332 1.00 79.50 85 VAL A CA 1
ATOM 697 C C . VAL A 1 85 ? 6.156 -13.973 0.110 1.00 79.50 85 VAL A C 1
ATOM 699 O O . VAL A 1 85 ? 5.288 -13.542 0.860 1.00 79.50 85 VAL A O 1
ATOM 702 N N . SER A 1 86 ? 7.438 -14.026 0.484 1.00 82.81 86 SER A N 1
ATOM 703 C CA . SER A 1 86 ? 7.915 -13.624 1.813 1.00 82.81 86 SER A CA 1
ATOM 704 C C . SER A 1 86 ? 7.668 -12.152 2.154 1.00 82.81 86 SER A C 1
ATOM 706 O O . SER A 1 86 ? 7.802 -11.768 3.308 1.00 82.81 86 SER A O 1
ATOM 708 N N . MET A 1 87 ? 7.301 -11.308 1.188 1.00 84.56 87 MET A N 1
ATOM 709 C CA . MET A 1 87 ? 6.936 -9.914 1.446 1.00 84.56 87 MET A CA 1
ATOM 710 C C . MET A 1 87 ? 5.490 -9.759 1.920 1.00 84.56 87 MET A C 1
ATOM 712 O O . MET A 1 87 ? 5.163 -8.742 2.527 1.00 84.56 87 MET A O 1
ATOM 716 N N . LEU A 1 88 ? 4.639 -10.774 1.736 1.00 85.19 88 LEU A N 1
ATOM 717 C CA . LEU A 1 88 ? 3.270 -10.763 2.259 1.00 85.19 88 LEU A CA 1
ATOM 718 C C . LEU A 1 88 ? 3.247 -10.659 3.788 1.00 85.19 88 LEU A C 1
ATOM 720 O O . LEU A 1 88 ? 2.367 -10.008 4.344 1.00 85.19 88 LEU A O 1
ATOM 724 N N . SER A 1 89 ? 4.248 -11.218 4.478 1.00 87.31 89 SER A N 1
ATOM 725 C CA . SER A 1 89 ? 4.371 -11.087 5.935 1.00 87.31 89 SER A CA 1
ATOM 726 C C . SER A 1 89 ? 4.702 -9.666 6.396 1.00 87.31 89 SER A C 1
ATOM 728 O O . SER A 1 89 ? 4.585 -9.374 7.586 1.00 87.31 89 SER A O 1
ATOM 730 N N . GLU A 1 90 ? 5.129 -8.788 5.485 1.00 89.62 90 GLU A N 1
ATOM 731 C CA . GLU A 1 90 ? 5.429 -7.379 5.761 1.00 89.62 90 GLU A CA 1
ATOM 732 C C . GLU A 1 90 ? 4.224 -6.466 5.543 1.00 89.62 90 GLU A C 1
ATOM 734 O O . GLU A 1 90 ? 4.302 -5.273 5.831 1.00 89.62 90 GLU A O 1
ATOM 739 N N . LEU A 1 91 ? 3.097 -7.000 5.072 1.00 89.31 91 LEU A N 1
ATOM 740 C CA . LEU A 1 91 ? 1.893 -6.207 4.893 1.00 89.31 91 LEU A CA 1
ATOM 741 C C .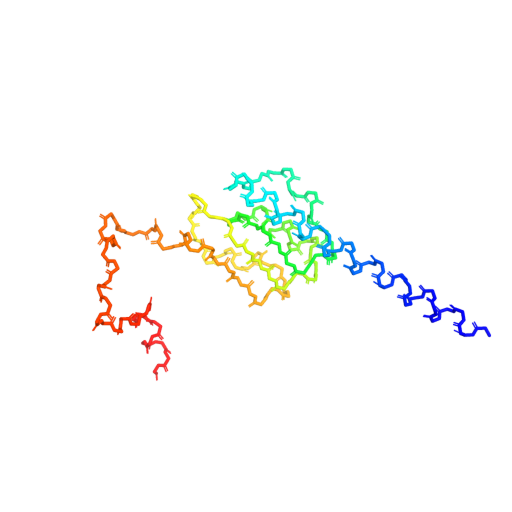 LEU A 1 91 ? 1.287 -5.788 6.240 1.00 89.31 91 LEU A C 1
ATOM 743 O O . LEU A 1 91 ? 1.374 -6.514 7.239 1.00 89.31 91 LEU A O 1
ATOM 747 N N . PRO A 1 92 ? 0.635 -4.613 6.298 1.00 89.25 92 PRO A N 1
ATOM 748 C CA . PRO A 1 92 ? -0.156 -4.246 7.459 1.00 89.25 92 PRO A CA 1
ATOM 749 C C . PRO A 1 92 ? -1.245 -5.296 7.735 1.00 89.25 92 PRO A C 1
ATOM 751 O O . PRO A 1 92 ? -1.921 -5.746 6.813 1.00 89.25 92 PRO A O 1
ATOM 754 N N . PRO A 1 93 ? -1.488 -5.653 9.007 1.00 87.25 93 PRO A N 1
ATOM 755 C CA . PRO A 1 93 ? -2.303 -6.817 9.372 1.00 87.25 93 PRO A CA 1
ATOM 756 C C . PRO A 1 93 ? -3.788 -6.703 8.997 1.00 87.25 93 PRO A C 1
ATOM 758 O O . PRO A 1 93 ? -4.513 -7.689 9.059 1.00 87.25 93 PRO A O 1
ATOM 761 N N . LYS A 1 94 ? -4.270 -5.502 8.655 1.00 90.56 94 LYS A N 1
ATOM 762 C CA . LYS A 1 94 ? -5.660 -5.266 8.238 1.00 90.56 94 LYS A CA 1
ATOM 763 C C . LYS A 1 94 ? -5.839 -5.215 6.722 1.00 90.56 94 LYS A C 1
ATOM 765 O O . LYS A 1 94 ? -6.974 -5.027 6.278 1.00 90.56 94 LYS A O 1
ATOM 770 N N . VAL A 1 95 ? -4.763 -5.379 5.950 1.00 91.38 95 VAL A N 1
ATOM 771 C CA . VAL A 1 95 ? -4.839 -5.438 4.491 1.00 91.38 95 VAL A CA 1
ATOM 772 C C . VAL A 1 95 ? -5.598 -6.697 4.096 1.00 91.38 95 VAL A C 1
ATOM 774 O O . VAL A 1 95 ? -5.248 -7.802 4.496 1.00 91.38 95 VAL A O 1
ATOM 777 N N . LYS A 1 96 ? -6.672 -6.496 3.336 1.00 89.00 96 LYS A N 1
ATOM 778 C CA . LYS A 1 96 ? -7.517 -7.553 2.770 1.00 89.00 96 LYS A CA 1
ATOM 779 C C . LYS A 1 96 ? -7.453 -7.579 1.251 1.00 89.00 96 LYS A C 1
ATOM 781 O O . LYS A 1 96 ? -7.777 -8.597 0.657 1.00 89.00 96 LYS A O 1
ATOM 786 N N . VAL A 1 97 ? -7.073 -6.457 0.643 1.00 88.00 97 VAL A N 1
ATOM 787 C CA . VAL A 1 97 ? -7.032 -6.289 -0.805 1.00 88.00 97 VAL A CA 1
ATOM 788 C C . VAL A 1 97 ? -5.621 -5.890 -1.211 1.00 88.00 97 VAL A C 1
ATOM 790 O O . VAL A 1 97 ? -5.097 -4.877 -0.742 1.00 88.00 97 VAL A O 1
ATOM 793 N N . LEU A 1 98 ? -5.025 -6.707 -2.072 1.00 87.50 98 LEU A N 1
ATOM 794 C CA . LEU A 1 98 ? -3.805 -6.405 -2.807 1.00 87.50 98 LEU A CA 1
ATOM 795 C C . LEU A 1 98 ? -4.192 -6.320 -4.272 1.00 87.50 98 LEU A C 1
ATOM 797 O O . LEU A 1 98 ? -4.575 -7.327 -4.862 1.00 87.50 98 LEU A O 1
ATOM 801 N N . ASP A 1 99 ? -4.137 -5.116 -4.813 1.00 84.88 99 ASP A N 1
ATOM 802 C CA . ASP A 1 99 ? -4.436 -4.855 -6.210 1.00 84.88 99 ASP A CA 1
ATOM 803 C C . ASP A 1 99 ? -3.117 -4.664 -6.950 1.00 84.88 99 ASP A C 1
ATOM 805 O O . ASP A 1 99 ? -2.343 -3.774 -6.606 1.00 84.88 99 ASP A O 1
ATOM 809 N N . PHE A 1 100 ? -2.823 -5.532 -7.907 1.00 78.62 100 PHE A N 1
ATOM 810 C CA . PHE A 1 100 ? -1.654 -5.398 -8.763 1.00 78.62 100 PHE A CA 1
ATOM 811 C C . PHE A 1 100 ? -2.159 -4.825 -10.076 1.00 78.62 100 PHE A C 1
ATOM 813 O O . PHE A 1 100 ? -2.824 -5.537 -10.824 1.00 78.62 100 PHE A O 1
ATOM 820 N N . ASP A 1 101 ? -1.864 -3.549 -10.319 1.00 66.31 101 ASP A N 1
ATOM 821 C CA . ASP A 1 101 ? -2.407 -2.742 -11.417 1.00 66.31 101 ASP A CA 1
ATOM 822 C C . ASP A 1 101 ? -1.917 -3.238 -12.793 1.00 66.31 101 ASP A C 1
ATOM 824 O O . ASP A 1 101 ? -1.049 -2.632 -13.410 1.00 66.31 101 ASP A O 1
ATOM 828 N N . GLY A 1 102 ? -2.360 -4.425 -13.229 1.00 54.50 102 GLY A N 1
ATOM 829 C CA . GLY A 1 102 ? -2.011 -5.084 -14.499 1.00 54.50 102 GLY A CA 1
ATOM 830 C C . GLY A 1 102 ? -0.525 -5.438 -14.702 1.00 54.50 102 GLY A C 1
ATOM 831 O O . GLY A 1 102 ? -0.178 -6.181 -15.618 1.00 54.50 102 GLY A O 1
ATOM 832 N N . GLU A 1 103 ? 0.369 -4.944 -13.853 1.00 51.44 103 GLU A N 1
ATOM 833 C CA . GLU A 1 103 ? 1.817 -4.983 -14.063 1.00 51.44 103 GLU A CA 1
ATOM 834 C C . GLU A 1 103 ? 2.454 -6.344 -13.715 1.00 51.44 103 GLU A C 1
ATOM 836 O O . GLU A 1 103 ? 3.524 -6.673 -14.228 1.00 51.44 103 GLU A O 1
ATOM 841 N N . LEU A 1 104 ? 1.788 -7.199 -12.923 1.00 48.97 104 LEU A N 1
ATOM 842 C CA . LEU A 1 104 ? 2.271 -8.568 -12.666 1.00 48.97 104 LEU A CA 1
ATOM 843 C C . LEU A 1 104 ? 2.215 -9.477 -13.903 1.00 48.97 104 LEU A C 1
ATOM 845 O O . LEU A 1 104 ? 2.935 -10.476 -13.947 1.00 48.97 104 LEU A O 1
ATOM 849 N N . PHE A 1 105 ? 1.407 -9.143 -14.913 1.00 46.50 105 PHE A N 1
ATOM 850 C CA . PHE A 1 105 ? 1.273 -9.963 -16.121 1.00 46.50 105 PHE A CA 1
ATOM 851 C C . PHE A 1 105 ? 2.462 -9.815 -17.088 1.00 46.50 105 PHE A C 1
ATOM 853 O O . PHE A 1 105 ? 2.559 -10.557 -18.062 1.00 46.50 105 PHE A O 1
ATOM 860 N N . PHE A 1 106 ? 3.412 -8.916 -16.801 1.00 45.66 106 PHE A N 1
ATOM 861 C CA . PHE A 1 106 ? 4.578 -8.642 -17.649 1.00 45.66 106 PHE A CA 1
ATOM 862 C C . PHE A 1 106 ? 5.874 -9.325 -17.189 1.00 45.66 106 PHE A C 1
ATOM 864 O O . PHE A 1 106 ? 6.974 -8.831 -17.440 1.00 45.66 106 PHE A O 1
ATOM 871 N N . ARG A 1 107 ? 5.791 -10.498 -16.549 1.00 40.12 107 ARG A N 1
ATOM 872 C CA . ARG A 1 107 ? 6.976 -11.345 -16.337 1.00 40.12 107 ARG A CA 1
ATOM 873 C C . ARG A 1 107 ? 6.738 -12.802 -16.694 1.00 40.12 107 ARG A C 1
ATOM 875 O O . ARG A 1 107 ? 6.318 -13.591 -15.858 1.00 40.12 107 ARG A O 1
ATOM 882 N N . GLY A 1 108 ? 7.129 -13.158 -17.916 1.00 42.94 108 GLY A N 1
ATOM 883 C CA . GLY A 1 108 ? 7.341 -14.559 -18.276 1.00 42.94 108 GLY A CA 1
ATOM 884 C C . GLY A 1 108 ? 7.609 -14.835 -19.748 1.00 42.94 108 GLY A C 1
ATOM 885 O O . GLY A 1 108 ? 8.359 -15.753 -20.047 1.00 42.94 108 GLY A O 1
ATOM 886 N N . THR A 1 109 ? 7.064 -14.043 -20.667 1.00 39.31 109 THR A N 1
ATOM 887 C CA . THR A 1 109 ? 7.188 -14.339 -22.100 1.00 39.31 109 THR A CA 1
ATOM 888 C C . THR A 1 109 ? 7.056 -13.074 -22.926 1.00 39.31 109 THR A C 1
ATOM 890 O O . THR A 1 109 ? 6.001 -12.442 -22.922 1.00 39.31 109 THR A O 1
ATOM 893 N N . GLU A 1 110 ? 8.060 -12.790 -23.750 1.00 43.31 110 GLU A N 1
ATOM 894 C CA . GLU A 1 110 ? 7.972 -11.923 -24.936 1.00 43.31 110 GLU A CA 1
ATOM 895 C C . GLU A 1 110 ? 7.001 -12.501 -26.008 1.00 43.31 110 GLU A C 1
ATOM 897 O O . GLU A 1 110 ? 7.182 -12.323 -27.205 1.00 43.31 110 GLU A O 1
ATOM 902 N N . SER A 1 111 ? 5.964 -13.252 -25.613 1.00 40.56 111 SER A N 1
ATOM 903 C CA . SER A 1 111 ? 5.066 -14.001 -26.510 1.00 40.56 111 SER A CA 1
ATOM 904 C C . SER A 1 111 ? 3.645 -14.202 -25.967 1.00 40.56 111 SER A C 1
ATOM 906 O O . SER A 1 111 ? 2.984 -15.173 -26.312 1.00 40.56 111 SER A O 1
ATOM 908 N N . LEU A 1 112 ? 3.126 -13.280 -25.151 1.00 40.50 112 LEU A N 1
ATOM 909 C CA . LEU A 1 112 ? 1.684 -13.234 -24.839 1.00 40.50 112 LEU A CA 1
ATOM 910 C C . LEU A 1 112 ? 1.015 -11.923 -25.271 1.00 40.50 112 LEU A C 1
ATOM 912 O O . LEU A 1 112 ? -0.076 -11.592 -24.820 1.00 40.50 112 LEU A O 1
ATOM 916 N N . MET A 1 113 ? 1.594 -11.235 -26.261 1.00 39.34 113 MET A N 1
ATOM 917 C CA . MET A 1 113 ? 0.875 -10.252 -27.086 1.00 39.34 113 MET A CA 1
ATOM 918 C C . MET A 1 113 ? -0.092 -10.927 -28.083 1.00 39.34 113 MET A C 1
ATOM 920 O O . MET A 1 113 ? -0.294 -10.466 -29.200 1.00 39.34 113 MET A O 1
ATOM 924 N N . VAL A 1 114 ? -0.719 -12.026 -27.669 1.00 43.59 114 VAL A N 1
ATOM 925 C CA . VAL A 1 114 ? -1.929 -12.551 -28.292 1.00 43.59 114 VAL A CA 1
ATOM 926 C C . VAL A 1 114 ? -2.921 -12.740 -27.156 1.00 43.59 114 VAL A C 1
ATOM 928 O O . VAL A 1 114 ? -3.083 -13.830 -26.614 1.00 43.59 114 VAL A O 1
ATOM 931 N N . LEU A 1 115 ? -3.584 -11.645 -26.773 1.00 43.81 115 LEU A N 1
ATOM 932 C CA . LEU A 1 115 ? -4.918 -11.773 -26.196 1.00 43.81 115 LEU A CA 1
ATOM 933 C C . LEU A 1 115 ? -5.706 -12.653 -27.178 1.00 43.81 115 LEU A C 1
ATOM 935 O O . LEU A 1 115 ? -5.741 -12.309 -28.366 1.00 43.81 115 LEU A O 1
ATOM 939 N N . PRO A 1 116 ? -6.277 -13.796 -26.759 1.00 40.94 116 PRO A N 1
ATOM 940 C CA . PRO A 1 116 ? -7.046 -14.613 -27.674 1.00 40.94 116 PRO A CA 1
ATOM 941 C C . PRO A 1 116 ? -8.165 -13.735 -28.218 1.00 40.94 116 PRO A C 1
ATOM 943 O O . PRO A 1 116 ? -8.879 -13.076 -27.459 1.00 40.94 116 PRO A O 1
ATOM 946 N N . HIS A 1 117 ? -8.281 -13.704 -29.543 1.00 42.06 117 HIS A N 1
ATOM 947 C CA . HIS A 1 117 ? -9.452 -13.186 -30.228 1.00 42.06 117 HIS A CA 1
ATOM 948 C C . HIS A 1 117 ? -10.729 -13.609 -29.487 1.00 42.06 117 HIS A C 1
ATOM 950 O O . HIS A 1 117 ? -10.789 -14.720 -28.960 1.00 42.06 117 HIS A O 1
ATOM 956 N N . LYS A 1 118 ? -11.711 -12.698 -29.471 1.00 47.34 118 LYS A N 1
ATOM 957 C CA . LYS A 1 118 ? -13.015 -12.669 -28.772 1.00 47.34 118 LYS A CA 1
ATOM 958 C C . LYS A 1 118 ? -13.826 -13.976 -28.623 1.00 47.34 118 LYS A C 1
ATOM 960 O O . LYS A 1 118 ? -14.852 -13.942 -27.957 1.00 47.34 118 LYS A O 1
ATOM 965 N N . ASP A 1 119 ? -13.381 -15.105 -29.155 1.00 44.00 119 ASP A N 1
ATOM 966 C CA . ASP A 1 119 ? -14.147 -16.344 -29.270 1.00 44.00 119 ASP A CA 1
ATOM 967 C C . ASP A 1 119 ? -13.690 -17.475 -28.335 1.00 44.00 119 ASP A C 1
ATOM 969 O O . ASP A 1 119 ? -14.167 -18.603 -28.459 1.00 44.00 119 ASP A O 1
ATOM 973 N N . ARG A 1 120 ? -12.782 -17.229 -27.379 1.00 43.22 120 ARG A N 1
ATOM 974 C CA . ARG A 1 120 ? -12.416 -18.247 -26.378 1.00 43.22 120 ARG A CA 1
ATOM 975 C C . ARG A 1 120 ? -12.400 -17.671 -24.966 1.00 43.22 120 ARG A C 1
ATOM 977 O O . ARG A 1 120 ? -11.518 -16.894 -24.618 1.00 43.22 120 ARG A O 1
ATOM 984 N N . ASN A 1 121 ? -13.360 -18.110 -24.146 1.00 47.25 121 ASN A N 1
ATOM 985 C CA . ASN A 1 121 ? -13.312 -18.017 -22.685 1.00 47.25 121 ASN A CA 1
ATOM 986 C C . ASN A 1 121 ? -12.104 -18.819 -22.184 1.00 47.25 121 ASN A C 1
ATOM 988 O O . ASN A 1 121 ? -12.220 -20.001 -21.866 1.00 47.25 121 ASN A O 1
ATOM 992 N N . ILE A 1 122 ? -10.928 -18.199 -22.163 1.00 49.78 122 ILE A N 1
ATOM 993 C CA . ILE A 1 122 ? -9.750 -18.774 -21.523 1.00 49.78 122 ILE A CA 1
ATOM 994 C C . ILE A 1 122 ? -9.712 -18.206 -20.107 1.00 49.78 122 ILE A C 1
ATOM 996 O O . ILE A 1 122 ? -9.483 -17.012 -19.914 1.00 49.78 122 ILE A O 1
ATOM 1000 N N . SER A 1 123 ? -10.012 -19.069 -19.133 1.00 51.47 123 SER A N 1
ATOM 1001 C CA . SER A 1 123 ? -9.885 -18.782 -17.702 1.00 51.47 123 SER A CA 1
ATOM 1002 C C . SER A 1 123 ? -8.477 -18.245 -17.435 1.00 51.47 123 SER A C 1
ATOM 1004 O O . SER A 1 123 ? -7.480 -18.860 -17.805 1.00 51.47 123 SER A O 1
ATOM 1006 N N . TRP A 1 124 ? -8.407 -17.070 -16.820 1.00 49.16 124 TRP A N 1
ATOM 1007 C CA . TRP A 1 124 ? -7.202 -16.259 -16.637 1.00 49.16 124 TRP A CA 1
ATOM 1008 C C . TRP A 1 124 ? -6.156 -16.877 -15.690 1.00 49.16 124 TRP A C 1
ATOM 1010 O O . TRP A 1 124 ? -5.077 -16.312 -15.545 1.00 49.16 124 TRP A O 1
ATOM 1020 N N . LEU A 1 125 ? -6.439 -18.036 -15.084 1.00 51.09 125 LEU A N 1
ATOM 1021 C CA . LEU A 1 125 ? -5.487 -18.835 -14.306 1.00 51.09 125 LEU A CA 1
ATOM 1022 C C . LEU A 1 125 ? -5.889 -20.327 -14.298 1.00 51.09 125 LEU A C 1
ATOM 1024 O O . LEU A 1 125 ? -6.692 -20.736 -13.454 1.00 51.09 125 LEU A O 1
ATOM 1028 N N . PRO A 1 126 ? -5.325 -21.161 -15.190 1.00 54.28 126 PRO A N 1
ATOM 1029 C CA . PRO A 1 126 ? -5.525 -22.615 -15.175 1.00 54.28 126 PRO A CA 1
ATOM 1030 C C . PRO A 1 126 ? -5.115 -23.270 -13.845 1.00 54.28 126 PRO A C 1
ATOM 1032 O O . PRO A 1 126 ? -5.733 -24.232 -13.389 1.00 54.28 126 PRO A O 1
ATOM 1035 N N . GLU A 1 127 ? -4.092 -22.733 -13.183 1.00 48.34 127 GLU A N 1
ATOM 1036 C CA . GLU A 1 127 ? -3.547 -23.272 -11.936 1.00 48.34 127 GLU A CA 1
ATOM 1037 C C . GLU A 1 127 ? -4.473 -23.026 -10.735 1.00 48.34 127 GLU A C 1
ATOM 1039 O O . GLU A 1 127 ? -4.469 -23.806 -9.782 1.00 48.34 127 GLU A O 1
ATOM 1044 N N . ALA A 1 128 ? -5.305 -21.980 -10.777 1.00 50.31 128 ALA A N 1
ATOM 1045 C CA . ALA A 1 128 ? -6.268 -21.693 -9.715 1.00 50.31 128 ALA A CA 1
ATOM 1046 C C . ALA A 1 128 ? -7.441 -22.688 -9.721 1.00 50.31 128 ALA A C 1
ATOM 1048 O O . ALA A 1 128 ? -7.919 -23.077 -8.656 1.00 50.31 128 ALA A O 1
ATOM 1049 N N . GLU A 1 129 ? -7.866 -23.158 -10.899 1.00 49.41 129 GLU A N 1
ATOM 1050 C CA . GLU A 1 129 ? -8.903 -24.194 -11.023 1.00 49.41 129 GLU A CA 1
ATOM 1051 C C . GLU A 1 129 ? -8.443 -25.556 -10.487 1.00 49.41 129 GLU A C 1
ATOM 1053 O O . GLU A 1 129 ? -9.264 -26.328 -9.997 1.00 49.41 129 GLU A O 1
ATOM 1058 N N . LEU A 1 130 ? -7.139 -25.843 -10.533 1.00 50.62 130 LEU A N 1
ATOM 1059 C CA . LEU A 1 130 ? -6.551 -27.065 -9.976 1.00 50.62 130 LEU A CA 1
ATOM 1060 C C . LEU A 1 130 ? -6.530 -27.080 -8.442 1.00 50.62 130 LEU A C 1
ATOM 1062 O O . LEU A 1 130 ? -6.617 -28.150 -7.853 1.00 50.62 130 LEU A O 1
ATOM 1066 N N . ILE A 1 131 ? -6.419 -25.914 -7.801 1.00 46.84 131 ILE A N 1
ATOM 1067 C CA . ILE A 1 131 ? -6.389 -25.783 -6.332 1.00 46.84 131 ILE A CA 1
ATOM 1068 C C . ILE A 1 131 ? -7.807 -25.746 -5.737 1.00 46.84 131 ILE A C 1
ATOM 1070 O O . ILE A 1 131 ? -7.997 -26.064 -4.567 1.00 46.84 131 ILE A O 1
ATOM 1074 N N . LEU A 1 132 ? -8.804 -25.340 -6.529 1.00 44.38 132 LEU A N 1
ATOM 1075 C CA . LEU A 1 132 ? -10.206 -25.224 -6.108 1.00 44.38 132 LEU A CA 1
ATOM 1076 C C . LEU A 1 132 ? -11.038 -26.501 -6.332 1.00 44.38 132 LEU A C 1
ATOM 1078 O O . LEU A 1 132 ? -12.244 -26.482 -6.080 1.00 44.38 132 LEU A O 1
ATOM 1082 N N . ARG A 1 133 ? -10.419 -27.584 -6.807 1.00 41.59 133 ARG A N 1
ATOM 1083 C CA . ARG A 1 133 ? -11.009 -28.929 -6.871 1.00 41.59 133 ARG A CA 1
ATOM 1084 C C . ARG A 1 133 ? -10.551 -29.763 -5.685 1.00 41.59 133 ARG A C 1
ATOM 1086 O O . ARG A 1 133 ? -11.399 -30.527 -5.180 1.00 41.59 133 ARG A O 1
#

Organism: NCBI:txid642074

Secondary structure (DSSP, 8-state):
-HHHHHHHHHHHHHHHHHHHHHHHHHHHHHHHHHS---GGGGGG--TT-SEEEEES-HHHHHHHHHH-TT--EEEEE-SSPPP-GGGGGGS-TT--EEEE-SGGGGSS-TT------TT----S-HHHHHH--

Radius of gyration: 19.44 Å; chains: 1; bounding box: 36×48×61 Å

pLDDT: mean 73.04, std 19.0, range [39.31, 94.31]

Sequence (133 aa):
MARRNMFYENKKQKTTEIAGEVIEALMQRAYQKTGVWTPYWLVFLTPKVKSALLPWDKPVLAIARKKCKLLRQVLVTSKDVKFKVSMLSELPPKVKVLDFDGELFFRGTESLMVLPHKDRNISWLPEAELILR

Foldseek 3Di:
DPVVVVVVVVVVVVVLLVLQVVLAVVQVVVCVVPVDDDPVNLVSLACNHQEEEDELDQVGLLSSQVGNLNHAEYAYRYQPDDDDPVSVVSHRPNHPYYHDPPNVVPPDDPPVPCPDPPPDPDPPDPVVVVVVD